Protein AF-R7VKI4-F1 (afdb_monomer_lite)

pLDDT: mean 83.38, std 10.2, range [38.78, 91.06]

Radius of gyration: 14.7 Å; chains: 1; bounding box: 49×19×41 Å

Sequence (117 aa):
ETSLAADVGREPSFAAEVGREPSFAANVGREPSFAADVGREPTFAADVGREPSIAADVGREPSFAADVGREPTFAADVGREPSFAADVGREPSFAADVGREPSFVAEVGREPVNGQK

Organism: Capitella teleta (NCBI:txid283909)

Foldseek 3Di:
DAEEEEEEEDAAEEEDEEEEEYEYEYEYEEEYEAEYEYEDEYEYEYEYAYEYEYEYEYEDEYEYEYEYEYEYEEEYEYEDEYEEEYEYEYDYHYYYHYNDDYDYYYHYHDDPPPPDD

Secondary structure (DSSP, 8-state):
--EEEEEESS--EEEEEEEE--EEEEEESS--EEEEEEEE--EEEEEESS--EEEEEESS--EEEEEEEE--EEEEEESS--EEEEEEEE--EEEEEESS--EEEEEE-PPP-----

Structure (mmCIF, N/CA/C/O backbone):
data_AF-R7VKI4-F1
#
_entry.id   AF-R7VKI4-F1
#
loop_
_atom_site.group_PDB
_atom_site.id
_atom_site.type_symbol
_atom_site.label_atom_id
_atom_site.label_alt_id
_atom_site.label_comp_id
_atom_site.label_asym_id
_atom_site.label_entity_id
_atom_site.label_seq_id
_atom_site.pdbx_PDB_ins_code
_atom_site.Cartn_x
_atom_site.Cartn_y
_atom_site.Cartn_z
_atom_site.occupancy
_atom_site.B_iso_or_equiv
_atom_site.auth_seq_id
_atom_site.auth_comp_id
_atom_site.auth_asym_id
_atom_site.auth_atom_id
_atom_site.pdbx_PDB_model_num
ATOM 1 N N . GLU A 1 1 ? 16.817 -6.698 -5.201 1.00 61.19 1 GLU A N 1
ATOM 2 C CA . GLU A 1 1 ? 15.765 -6.735 -4.175 1.00 61.19 1 GLU A CA 1
ATOM 3 C C . GLU A 1 1 ? 16.058 -5.681 -3.124 1.00 61.19 1 GLU A C 1
ATOM 5 O O . GLU A 1 1 ? 17.190 -5.599 -2.650 1.00 61.19 1 GLU A O 1
ATOM 10 N N . THR A 1 2 ? 15.067 -4.839 -2.841 1.00 79.38 2 THR A N 1
ATOM 11 C CA . THR A 1 2 ? 15.120 -3.797 -1.808 1.00 79.38 2 THR A CA 1
ATOM 12 C C . THR A 1 2 ? 14.005 -4.095 -0.819 1.00 79.38 2 THR A C 1
ATOM 14 O O . THR A 1 2 ? 12.859 -4.236 -1.234 1.00 79.38 2 THR A O 1
ATOM 17 N N . SER A 1 3 ? 14.320 -4.174 0.471 1.00 83.56 3 SER A N 1
ATOM 18 C CA . SER A 1 3 ? 13.325 -4.442 1.512 1.00 83.56 3 SER A CA 1
ATOM 19 C C . SER A 1 3 ? 13.337 -3.336 2.555 1.00 83.56 3 SER A C 1
ATOM 21 O O . SER A 1 3 ? 14.401 -2.974 3.060 1.00 83.56 3 SER A O 1
ATOM 23 N N . LEU A 1 4 ? 12.158 -2.811 2.882 1.00 83.44 4 LEU A N 1
ATOM 24 C CA . LEU A 1 4 ? 11.966 -1.784 3.899 1.00 83.44 4 LEU A CA 1
ATOM 25 C C . LEU A 1 4 ? 10.961 -2.283 4.940 1.00 83.44 4 LEU A C 1
ATOM 27 O O . LEU A 1 4 ? 9.863 -2.711 4.589 1.00 83.44 4 LEU A O 1
ATOM 31 N N . ALA A 1 5 ? 11.335 -2.200 6.214 1.00 86.81 5 ALA A N 1
ATOM 32 C CA . ALA A 1 5 ? 10.465 -2.523 7.336 1.00 86.81 5 ALA A CA 1
ATOM 33 C C . ALA A 1 5 ? 10.506 -1.393 8.367 1.00 86.81 5 ALA A C 1
ATOM 35 O O . ALA A 1 5 ? 11.592 -0.900 8.687 1.00 86.81 5 ALA A O 1
ATOM 36 N N . ALA A 1 6 ? 9.351 -0.991 8.894 1.00 83.38 6 ALA A N 1
ATOM 37 C CA . ALA A 1 6 ? 9.275 0.058 9.904 1.00 83.38 6 ALA A CA 1
ATOM 38 C C . ALA A 1 6 ? 8.182 -0.191 10.952 1.00 83.38 6 ALA A C 1
ATOM 40 O O . ALA A 1 6 ? 7.109 -0.700 10.643 1.00 83.38 6 ALA A O 1
ATOM 41 N N . ASP A 1 7 ? 8.462 0.222 12.187 1.00 90.19 7 ASP A N 1
ATOM 42 C CA . ASP A 1 7 ? 7.518 0.243 13.306 1.00 90.19 7 ASP A CA 1
ATOM 43 C C . ASP A 1 7 ? 7.595 1.628 13.955 1.00 90.19 7 ASP A C 1
ATOM 45 O O . ASP A 1 7 ? 8.656 2.032 14.441 1.00 90.19 7 ASP A O 1
ATOM 49 N N . VAL A 1 8 ? 6.521 2.417 13.849 1.00 89.38 8 VAL A N 1
ATOM 50 C CA . VAL A 1 8 ? 6.543 3.834 14.248 1.00 89.38 8 VAL A CA 1
ATOM 51 C C . VAL A 1 8 ? 5.248 4.242 14.945 1.00 89.38 8 VAL A C 1
ATOM 53 O O . VAL A 1 8 ? 4.142 3.910 14.527 1.00 89.38 8 VAL A O 1
ATOM 56 N N . GLY A 1 9 ? 5.373 5.035 16.011 1.00 80.25 9 GLY A N 1
ATOM 57 C CA . GLY A 1 9 ? 4.222 5.479 16.799 1.00 80.25 9 GLY A CA 1
ATOM 58 C C . GLY A 1 9 ? 3.322 6.519 16.116 1.00 80.25 9 GLY A C 1
ATOM 59 O O . GLY A 1 9 ? 2.103 6.459 16.290 1.00 80.25 9 GLY A O 1
ATOM 60 N N . ARG A 1 10 ? 3.885 7.483 15.371 1.00 84.81 10 ARG A N 1
ATOM 61 C CA . ARG A 1 10 ? 3.138 8.581 14.726 1.00 84.81 10 ARG A CA 1
ATOM 62 C C . ARG A 1 10 ? 3.832 9.132 13.487 1.00 84.81 10 ARG A C 1
ATOM 64 O O . ARG A 1 10 ? 5.050 9.288 13.502 1.00 84.81 10 ARG A O 1
ATOM 71 N N . GLU A 1 11 ? 3.017 9.479 12.493 1.00 88.19 11 GLU A N 1
ATOM 72 C CA . GLU A 1 11 ? 3.337 10.354 11.356 1.00 88.19 11 GLU A CA 1
ATOM 73 C C . GLU A 1 11 ? 4.625 10.001 10.575 1.00 88.19 11 GLU A C 1
ATOM 75 O O . GLU A 1 11 ? 5.357 10.904 10.159 1.00 88.19 11 GLU A O 1
ATOM 80 N N . PRO A 1 12 ? 4.977 8.717 10.354 1.00 87.88 12 PRO A N 1
ATOM 81 C CA . PRO A 1 12 ? 6.094 8.407 9.480 1.00 87.88 12 PRO A CA 1
ATOM 82 C C . PRO A 1 12 ? 5.732 8.678 8.017 1.00 87.88 12 PRO A C 1
ATOM 84 O O . PRO A 1 12 ? 4.584 8.558 7.589 1.00 87.88 12 PRO A O 1
ATOM 87 N N . SER A 1 13 ? 6.752 8.991 7.227 1.00 88.38 13 SER A N 1
ATOM 88 C CA . SER A 1 13 ? 6.640 9.109 5.776 1.00 88.38 13 SER A CA 1
ATOM 89 C C . SER A 1 13 ? 7.644 8.176 5.116 1.00 88.38 13 SER A C 1
ATOM 91 O O . SER A 1 13 ? 8.832 8.211 5.444 1.00 88.38 13 SER A O 1
ATOM 93 N N . PHE A 1 14 ? 7.170 7.358 4.183 1.00 85.25 14 PHE A N 1
ATOM 94 C CA . PHE A 1 14 ? 7.982 6.409 3.432 1.00 85.25 14 PHE A CA 1
ATOM 95 C C . PHE A 1 14 ? 7.835 6.676 1.939 1.00 85.25 14 PHE A C 1
ATOM 97 O O . PHE A 1 14 ? 6.721 6.767 1.426 1.00 85.25 14 PHE A O 1
ATOM 104 N N . ALA A 1 15 ? 8.969 6.783 1.251 1.00 87.50 15 ALA A N 1
ATOM 105 C CA . ALA A 1 15 ? 9.034 6.962 -0.191 1.00 87.50 15 ALA A CA 1
ATOM 106 C C . ALA A 1 15 ? 10.083 6.018 -0.777 1.00 87.50 15 ALA A C 1
ATOM 108 O O . ALA A 1 15 ? 11.182 5.902 -0.224 1.00 87.50 15 ALA A O 1
ATOM 109 N N . ALA A 1 16 ? 9.758 5.356 -1.885 1.00 82.56 16 ALA A N 1
ATOM 110 C CA . ALA A 1 16 ? 10.691 4.472 -2.567 1.00 82.56 16 ALA A CA 1
ATOM 111 C C . ALA A 1 16 ? 10.497 4.461 -4.086 1.00 82.56 16 ALA A C 1
ATOM 113 O O . ALA A 1 16 ? 9.375 4.489 -4.579 1.00 82.56 16 ALA A O 1
ATOM 114 N N . GLU A 1 17 ? 11.611 4.354 -4.807 1.00 88.00 17 GLU A N 1
ATOM 115 C CA . GLU A 1 17 ? 11.659 4.141 -6.255 1.00 88.00 17 GLU A CA 1
ATOM 116 C C . GLU A 1 17 ? 12.529 2.907 -6.505 1.00 88.00 17 GLU A C 1
ATOM 118 O O . GLU A 1 17 ? 13.709 2.886 -6.129 1.00 88.00 17 GLU A O 1
ATOM 123 N N . VAL A 1 18 ? 11.951 1.832 -7.049 1.00 85.88 18 VAL A N 1
ATOM 124 C CA . VAL A 1 18 ? 12.665 0.552 -7.185 1.00 85.88 18 VAL A CA 1
ATOM 125 C C . VAL A 1 18 ? 12.367 -0.139 -8.512 1.00 85.88 18 VAL A C 1
ATOM 127 O O . VAL A 1 18 ? 11.243 -0.184 -8.995 1.00 85.88 18 VAL A O 1
ATOM 130 N N . GLY A 1 19 ? 13.395 -0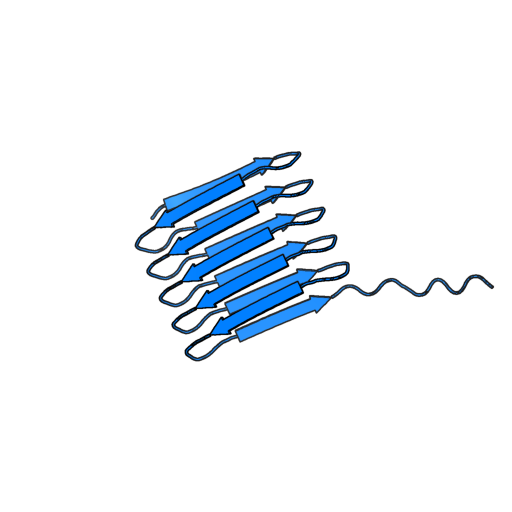.752 -9.103 1.00 82.69 19 GLY A N 1
ATOM 131 C CA . GLY A 1 19 ? 13.265 -1.432 -10.392 1.00 82.69 19 GLY A CA 1
ATOM 132 C C . GLY A 1 19 ? 12.491 -2.756 -10.347 1.00 82.69 19 GLY A C 1
ATOM 133 O O . GLY A 1 19 ? 11.577 -2.952 -11.148 1.00 82.69 19 GLY A O 1
ATOM 134 N N . ARG A 1 20 ? 12.880 -3.697 -9.475 1.00 85.62 20 ARG A N 1
ATOM 135 C CA . ARG A 1 20 ? 12.289 -5.048 -9.421 1.00 85.62 20 ARG A CA 1
ATOM 136 C C . ARG A 1 20 ? 12.184 -5.588 -8.005 1.00 85.62 20 ARG A C 1
ATOM 138 O O . ARG A 1 20 ? 13.133 -5.432 -7.231 1.00 85.62 20 ARG A O 1
ATOM 145 N N . GLU A 1 21 ? 11.060 -6.248 -7.749 1.00 87.94 21 GLU A N 1
ATOM 146 C CA . GLU A 1 21 ? 10.804 -7.101 -6.586 1.00 87.94 21 GLU A CA 1
ATOM 147 C C . GLU A 1 21 ? 11.142 -6.429 -5.239 1.00 87.94 21 GLU A C 1
ATOM 149 O O . GLU A 1 21 ? 11.888 -6.992 -4.433 1.00 87.94 21 GLU A O 1
ATOM 154 N N . PRO A 1 22 ? 10.699 -5.184 -4.965 1.00 88.06 22 PRO A N 1
ATOM 155 C CA . PRO A 1 22 ? 10.821 -4.644 -3.624 1.00 88.06 22 PRO A CA 1
ATOM 156 C C . PRO A 1 22 ? 9.746 -5.200 -2.687 1.00 88.06 22 PRO A C 1
ATOM 158 O O . PRO A 1 22 ? 8.629 -5.518 -3.103 1.00 88.06 22 PRO A O 1
ATOM 161 N N . SER A 1 23 ? 10.059 -5.219 -1.394 1.00 88.88 23 SER A N 1
ATOM 162 C CA . SER A 1 23 ? 9.080 -5.489 -0.343 1.00 88.88 23 SER A CA 1
ATOM 163 C C . SER A 1 23 ? 9.044 -4.367 0.690 1.00 88.88 23 SER A C 1
ATOM 165 O O . SER A 1 23 ? 10.075 -3.917 1.192 1.00 88.88 23 SER A O 1
ATOM 167 N N . PHE A 1 24 ? 7.837 -3.913 1.013 1.00 86.88 24 PHE A N 1
ATOM 168 C CA . PHE A 1 24 ? 7.588 -2.866 1.996 1.00 86.88 24 PHE A CA 1
ATOM 169 C C . PHE A 1 24 ? 6.629 -3.386 3.060 1.00 86.88 24 PHE A C 1
ATOM 171 O O . PHE A 1 24 ? 5.542 -3.857 2.733 1.00 86.88 24 PHE A O 1
ATOM 178 N N . ALA A 1 25 ? 7.031 -3.287 4.325 1.00 89.38 25 ALA A N 1
ATOM 179 C CA . ALA A 1 25 ? 6.213 -3.653 5.473 1.00 89.38 25 ALA A CA 1
ATOM 180 C C . ALA A 1 25 ? 6.224 -2.532 6.518 1.00 89.38 25 ALA A C 1
ATOM 182 O O . ALA A 1 25 ? 7.292 -2.037 6.885 1.00 89.38 25 ALA A O 1
ATOM 183 N N . ALA A 1 26 ? 5.064 -2.142 7.038 1.00 86.44 26 ALA A N 1
ATOM 184 C CA . ALA A 1 26 ? 5.015 -1.150 8.105 1.00 86.44 26 ALA A CA 1
ATOM 185 C C . ALA A 1 26 ? 3.878 -1.378 9.098 1.00 86.44 26 ALA A C 1
ATOM 187 O O . ALA A 1 26 ? 2.759 -1.681 8.701 1.00 86.44 26 ALA A O 1
ATOM 188 N N . ASN A 1 27 ? 4.175 -1.152 10.378 1.00 91.06 27 ASN A N 1
ATOM 189 C CA . ASN A 1 27 ? 3.184 -1.057 11.447 1.00 91.06 27 ASN A CA 1
ATOM 190 C C . ASN A 1 27 ? 3.213 0.365 12.010 1.00 91.06 27 ASN A C 1
ATOM 192 O O . ASN A 1 27 ? 4.262 0.837 12.466 1.00 91.06 27 ASN A O 1
ATOM 196 N N . VAL A 1 28 ? 2.090 1.081 11.940 1.00 88.50 28 VAL A N 1
ATOM 197 C CA . VAL A 1 28 ? 2.045 2.491 12.339 1.00 88.50 28 VAL A CA 1
ATOM 198 C C . VAL A 1 28 ? 0.817 2.819 13.172 1.00 88.50 28 VAL A C 1
ATOM 200 O O . VAL A 1 28 ? -0.321 2.548 12.803 1.00 88.50 28 VAL A O 1
ATOM 203 N N . GLY A 1 29 ? 1.040 3.508 14.292 1.00 85.69 29 GLY A N 1
ATOM 204 C CA . GLY A 1 29 ? -0.049 3.926 15.169 1.00 85.69 29 GLY A CA 1
ATOM 205 C C . GLY A 1 29 ? -1.017 4.924 14.521 1.00 85.69 29 GLY A C 1
ATOM 206 O O . GLY A 1 29 ? -2.234 4.759 14.648 1.00 85.69 29 GLY A O 1
ATOM 207 N N . ARG A 1 30 ? -0.503 5.985 13.880 1.00 87.88 30 ARG A N 1
ATOM 208 C CA . ARG A 1 30 ? -1.315 7.070 13.295 1.00 87.88 30 ARG A CA 1
ATOM 209 C C . ARG A 1 30 ? -0.648 7.762 12.115 1.00 87.88 30 ARG A C 1
ATOM 211 O O . ARG A 1 30 ? 0.561 7.990 12.158 1.00 87.88 30 ARG A O 1
ATOM 218 N N . GLU A 1 31 ? -1.480 8.161 11.159 1.00 89.19 31 GLU A N 1
ATOM 219 C CA . GLU A 1 31 ? -1.197 9.134 10.097 1.00 89.19 31 GLU A CA 1
ATOM 220 C C . GLU A 1 31 ? 0.069 8.839 9.262 1.00 89.19 31 GLU A C 1
ATOM 222 O O . GLU A 1 31 ? 0.833 9.761 8.967 1.00 89.19 31 GLU A O 1
ATOM 227 N N . PRO A 1 32 ? 0.373 7.580 8.879 1.00 88.94 32 PRO A N 1
ATOM 228 C CA . PRO A 1 32 ? 1.475 7.341 7.964 1.00 88.94 32 PRO A CA 1
ATOM 229 C C . PRO A 1 32 ? 1.149 7.792 6.543 1.00 88.94 32 PRO A C 1
ATOM 231 O O . PRO A 1 32 ? 0.011 7.708 6.079 1.00 88.94 32 PRO A O 1
ATOM 234 N N . SER A 1 33 ? 2.202 8.152 5.818 1.00 89.19 33 SER A N 1
ATOM 235 C CA . SER A 1 33 ? 2.159 8.335 4.370 1.00 89.19 33 SER A CA 1
ATOM 236 C C . SER A 1 33 ? 3.125 7.372 3.684 1.00 89.19 33 SER A C 1
ATOM 238 O O . SER A 1 33 ? 4.311 7.341 4.015 1.00 89.19 33 SER A O 1
ATOM 240 N N . PHE A 1 34 ? 2.627 6.604 2.716 1.00 87.06 34 PHE A N 1
ATOM 241 C CA . PHE A 1 34 ? 3.417 5.699 1.884 1.00 87.06 34 PHE A CA 1
ATOM 242 C C . PHE A 1 34 ? 3.278 6.091 0.416 1.00 87.06 34 PHE A C 1
ATOM 244 O O . PHE A 1 34 ? 2.163 6.196 -0.091 1.00 87.06 34 PHE A O 1
ATOM 251 N N . ALA A 1 35 ? 4.408 6.274 -0.261 1.00 88.94 35 ALA A N 1
ATOM 252 C CA . ALA A 1 35 ? 4.476 6.520 -1.695 1.00 88.94 35 ALA A CA 1
ATOM 253 C C . ALA A 1 35 ? 5.502 5.586 -2.343 1.00 88.94 35 ALA A C 1
ATOM 255 O O . ALA A 1 35 ? 6.625 5.459 -1.846 1.00 88.94 35 ALA A O 1
ATOM 256 N N . ALA A 1 36 ? 5.147 4.949 -3.455 1.00 85.81 36 ALA A N 1
ATOM 257 C CA . ALA A 1 36 ? 6.088 4.104 -4.177 1.00 85.81 36 ALA A CA 1
ATOM 258 C C . ALA A 1 36 ? 5.899 4.134 -5.694 1.00 85.81 36 ALA A C 1
ATOM 260 O O . ALA A 1 36 ? 4.773 4.126 -6.180 1.00 85.81 36 ALA A O 1
ATOM 261 N N . ASP A 1 37 ? 7.018 4.105 -6.414 1.00 89.88 37 ASP A N 1
ATOM 262 C CA . ASP A 1 37 ? 7.088 3.873 -7.860 1.00 89.88 37 ASP A CA 1
ATOM 263 C C . ASP A 1 37 ? 7.909 2.601 -8.100 1.00 89.88 37 ASP A C 1
ATOM 265 O O . ASP A 1 37 ? 9.064 2.493 -7.654 1.00 89.88 37 ASP A O 1
ATOM 269 N N . VAL A 1 38 ? 7.291 1.588 -8.716 1.00 86.88 38 VAL A N 1
ATOM 270 C CA . VAL A 1 38 ? 7.934 0.288 -8.912 1.00 86.88 38 VAL A CA 1
ATOM 271 C C . VAL A 1 38 ? 7.736 -0.269 -10.315 1.00 86.88 38 VAL A C 1
ATOM 273 O O . VAL A 1 38 ? 6.627 -0.443 -10.816 1.00 86.88 38 VAL A O 1
ATOM 276 N N . GLY A 1 39 ? 8.839 -0.707 -10.923 1.00 86.38 39 GLY A N 1
ATOM 277 C CA . GLY A 1 39 ? 8.805 -1.324 -12.246 1.00 86.38 39 GLY A CA 1
ATOM 278 C C . GLY A 1 39 ? 8.048 -2.658 -12.297 1.00 86.38 39 GLY A C 1
ATOM 279 O O . GLY A 1 39 ? 7.220 -2.856 -13.192 1.00 86.38 39 GLY A O 1
ATOM 280 N N . ARG A 1 40 ? 8.365 -3.606 -11.401 1.00 87.38 40 ARG A N 1
ATOM 281 C CA . ARG A 1 40 ? 7.790 -4.968 -11.398 1.00 87.38 40 ARG A CA 1
ATOM 282 C C . ARG A 1 40 ? 7.713 -5.603 -10.016 1.00 87.38 40 ARG A C 1
ATOM 284 O O . ARG A 1 40 ? 8.662 -5.478 -9.241 1.00 87.38 40 ARG A O 1
ATOM 291 N N . GLU A 1 41 ? 6.632 -6.349 -9.804 1.00 89.38 41 GLU A N 1
ATOM 292 C CA . GLU A 1 41 ? 6.439 -7.328 -8.727 1.00 89.38 41 GLU A CA 1
ATOM 293 C C . GLU A 1 41 ? 6.678 -6.787 -7.300 1.00 89.38 41 GLU A C 1
ATOM 295 O O . GLU A 1 41 ? 7.310 -7.464 -6.488 1.00 89.38 41 GLU A O 1
ATOM 300 N N . PRO A 1 42 ? 6.229 -5.566 -6.938 1.00 89.00 42 PRO A N 1
ATOM 301 C CA . PRO A 1 42 ? 6.319 -5.137 -5.553 1.00 89.00 42 PRO A CA 1
ATOM 302 C C . PRO A 1 42 ? 5.331 -5.871 -4.655 1.00 89.00 42 PRO A C 1
ATOM 304 O O . PRO A 1 42 ? 4.204 -6.182 -5.046 1.00 89.00 42 PRO A O 1
ATOM 307 N N . THR A 1 43 ? 5.726 -6.018 -3.396 1.00 89.56 43 THR A N 1
ATOM 308 C CA . THR A 1 43 ? 4.813 -6.382 -2.312 1.00 89.56 43 THR A CA 1
ATOM 309 C C . THR A 1 43 ? 4.747 -5.261 -1.281 1.00 89.56 43 THR A C 1
ATOM 311 O O . THR A 1 43 ? 5.775 -4.847 -0.745 1.00 89.56 43 THR A O 1
ATOM 314 N N . PHE A 1 44 ? 3.538 -4.798 -0.973 1.00 87.88 44 PHE A N 1
ATOM 315 C CA . PHE A 1 44 ? 3.266 -3.809 0.068 1.00 87.88 44 PHE A CA 1
ATOM 316 C C . PHE A 1 44 ? 2.358 -4.408 1.137 1.00 87.88 44 PHE A C 1
ATOM 318 O O . PHE A 1 44 ? 1.293 -4.934 0.819 1.00 87.88 44 PHE A O 1
ATOM 325 N N . ALA A 1 45 ? 2.770 -4.295 2.397 1.00 89.50 45 ALA A N 1
ATOM 326 C CA . ALA A 1 45 ? 2.002 -4.693 3.567 1.00 89.50 45 ALA A CA 1
ATOM 327 C C . ALA A 1 45 ? 1.987 -3.558 4.601 1.00 89.50 45 ALA A C 1
ATOM 329 O O . ALA A 1 45 ? 3.045 -3.051 4.981 1.00 89.50 45 ALA A O 1
ATOM 330 N N . ALA A 1 46 ? 0.808 -3.166 5.075 1.00 87.06 46 ALA A N 1
ATOM 331 C CA . ALA A 1 46 ? 0.679 -2.144 6.110 1.00 87.06 46 ALA A CA 1
ATOM 332 C C . ALA A 1 46 ? -0.380 -2.514 7.157 1.00 87.06 46 ALA A C 1
ATOM 334 O O . ALA A 1 46 ? -1.481 -2.918 6.797 1.00 87.06 46 ALA A O 1
ATOM 335 N N . ASP A 1 47 ? -0.056 -2.316 8.433 1.00 90.38 47 ASP A N 1
ATOM 336 C CA . ASP A 1 47 ? -1.007 -2.318 9.551 1.00 90.38 47 ASP A CA 1
ATOM 337 C C . ASP A 1 47 ? -1.029 -0.912 10.154 1.00 90.38 47 ASP A C 1
ATOM 339 O O . ASP A 1 47 ? 0.009 -0.381 10.578 1.00 90.38 47 ASP A O 1
ATOM 343 N N . VAL A 1 48 ? -2.189 -0.255 10.110 1.00 87.19 48 VAL A N 1
ATOM 344 C CA . VAL A 1 48 ? -2.300 1.144 10.521 1.00 87.19 48 VAL A CA 1
ATOM 345 C C . VAL A 1 48 ? -3.511 1.387 11.403 1.00 87.19 48 VAL A C 1
ATOM 347 O O . VAL A 1 48 ? -4.660 1.170 11.027 1.00 87.19 48 VAL A O 1
ATOM 350 N N . GLY A 1 49 ? -3.270 1.984 12.570 1.00 86.00 49 GLY A N 1
ATOM 351 C CA . GLY A 1 49 ? -4.345 2.310 13.501 1.00 86.00 49 GLY A CA 1
ATOM 352 C C . GLY A 1 49 ? -5.336 3.347 12.958 1.00 86.00 49 GLY A C 1
ATOM 353 O O . GLY A 1 49 ? -6.549 3.181 13.127 1.00 86.00 49 GLY A O 1
ATOM 354 N N . ARG A 1 50 ? -4.844 4.445 12.362 1.00 86.81 50 ARG A N 1
ATOM 355 C CA . ARG A 1 50 ? -5.671 5.566 11.871 1.00 86.81 50 ARG A CA 1
ATOM 356 C C . ARG A 1 50 ? -5.043 6.328 10.712 1.00 86.81 50 ARG A C 1
ATOM 358 O O . ARG A 1 50 ? -3.842 6.591 10.747 1.00 86.81 50 ARG A O 1
ATOM 365 N N . GLU A 1 51 ? -5.901 6.754 9.790 1.00 88.56 51 GLU A N 1
ATOM 366 C CA . GLU A 1 51 ? -5.662 7.784 8.773 1.00 88.56 51 GLU A CA 1
ATOM 367 C C . GLU A 1 51 ? -4.410 7.557 7.897 1.00 88.56 51 GLU A C 1
ATOM 369 O O . GLU A 1 51 ? -3.645 8.495 7.670 1.00 88.56 51 GLU A O 1
ATOM 374 N N . PRO A 1 52 ? -4.131 6.332 7.397 1.00 88.56 52 PRO A N 1
ATOM 375 C CA . PRO A 1 52 ? -3.065 6.156 6.422 1.00 88.56 52 PRO A CA 1
ATOM 376 C C . PRO A 1 52 ? -3.414 6.791 5.080 1.00 88.56 52 PRO A C 1
ATOM 378 O O . PRO A 1 52 ? -4.549 6.715 4.606 1.00 88.56 52 PRO A O 1
ATOM 381 N N . SER A 1 53 ? -2.380 7.303 4.422 1.00 89.50 53 SER A N 1
ATOM 382 C CA . SER A 1 53 ? -2.400 7.623 2.997 1.00 89.50 53 SER A CA 1
ATOM 383 C C . SER A 1 53 ? -1.408 6.727 2.263 1.00 89.50 53 SER A C 1
ATOM 385 O O . SER A 1 53 ? -0.214 6.747 2.561 1.00 89.50 53 SER A O 1
ATOM 387 N N . ILE A 1 54 ? -1.896 5.921 1.322 1.00 87.00 54 ILE A N 1
ATOM 388 C CA . ILE A 1 54 ? -1.082 4.988 0.537 1.00 87.00 54 ILE A CA 1
ATOM 389 C C . ILE A 1 54 ? -1.269 5.303 -0.947 1.00 87.00 54 ILE A C 1
ATOM 391 O O . ILE A 1 54 ? -2.390 5.278 -1.450 1.00 87.00 54 ILE A O 1
ATOM 395 N N . ALA A 1 55 ? -0.163 5.598 -1.630 1.00 89.00 55 ALA A N 1
ATOM 396 C CA . ALA A 1 55 ? -0.102 5.880 -3.058 1.00 89.00 55 ALA A CA 1
ATOM 397 C C . ALA A 1 55 ? 0.949 4.992 -3.736 1.00 89.00 55 ALA A C 1
ATOM 399 O O . ALA A 1 55 ? 2.081 4.896 -3.254 1.00 89.00 55 ALA A O 1
ATOM 400 N N . ALA A 1 56 ? 0.604 4.364 -4.858 1.00 86.12 56 ALA A N 1
ATOM 401 C CA . ALA A 1 56 ? 1.560 3.553 -5.604 1.00 86.12 56 ALA A CA 1
ATOM 402 C C . ALA A 1 56 ? 1.346 3.595 -7.122 1.00 86.12 56 ALA A C 1
ATOM 404 O O . ALA A 1 56 ? 0.220 3.447 -7.587 1.00 86.12 56 ALA A O 1
ATOM 405 N N . ASP A 1 57 ? 2.440 3.719 -7.874 1.00 90.00 57 ASP A N 1
ATOM 406 C CA . ASP A 1 57 ? 2.492 3.501 -9.324 1.00 90.00 57 ASP A CA 1
ATOM 407 C C . ASP A 1 57 ? 3.303 2.230 -9.598 1.00 90.00 57 ASP A C 1
ATOM 409 O O . ASP A 1 57 ? 4.440 2.090 -9.129 1.00 90.00 57 ASP A O 1
ATOM 413 N N . VAL A 1 58 ? 2.696 1.257 -10.285 1.00 86.88 58 VAL A N 1
ATOM 414 C CA . VAL A 1 58 ? 3.346 -0.025 -10.556 1.00 86.88 58 VAL A CA 1
ATOM 415 C C . VAL A 1 58 ? 3.154 -0.494 -11.990 1.00 86.88 58 VAL A C 1
ATOM 417 O O . VAL A 1 58 ? 2.044 -0.705 -12.481 1.00 86.88 58 VAL A O 1
ATOM 420 N N . GLY A 1 59 ? 4.268 -0.823 -12.644 1.00 86.75 59 GLY A N 1
ATOM 421 C CA . GLY A 1 59 ? 4.252 -1.341 -14.008 1.00 86.75 59 GLY A CA 1
ATOM 422 C C . GLY A 1 59 ? 3.550 -2.698 -14.153 1.00 86.75 59 GLY A C 1
ATOM 423 O O . GLY A 1 59 ? 2.748 -2.877 -15.077 1.00 86.75 59 GLY A O 1
ATOM 424 N N . ARG A 1 60 ? 3.874 -3.683 -13.298 1.00 87.88 60 ARG A N 1
ATOM 425 C CA . ARG A 1 60 ? 3.341 -5.060 -13.377 1.00 87.88 60 ARG A CA 1
ATOM 426 C C . ARG A 1 60 ? 3.288 -5.782 -12.036 1.00 87.88 60 ARG A C 1
ATOM 428 O O . ARG A 1 60 ? 4.228 -5.669 -11.252 1.00 87.88 60 ARG A O 1
ATOM 435 N N . GLU A 1 61 ? 2.243 -6.589 -11.881 1.00 88.88 61 GLU A N 1
ATOM 436 C CA . GLU A 1 61 ? 2.080 -7.640 -10.869 1.00 88.88 61 GLU A CA 1
ATOM 437 C C . GLU A 1 61 ? 2.300 -7.178 -9.415 1.00 88.88 61 GLU A C 1
ATOM 439 O O . GLU A 1 61 ? 2.977 -7.868 -8.652 1.00 88.88 61 GLU A O 1
ATOM 444 N N . PRO A 1 62 ? 1.779 -6.013 -8.980 1.00 88.25 62 PRO A N 1
ATOM 445 C CA . PRO A 1 62 ? 1.863 -5.664 -7.574 1.00 88.25 62 PRO A CA 1
ATOM 446 C C . PRO A 1 62 ? 0.946 -6.522 -6.711 1.00 88.25 62 PRO A C 1
ATOM 448 O O . PRO A 1 62 ? -0.166 -6.883 -7.103 1.00 88.25 62 PRO A O 1
ATOM 451 N N . SER A 1 63 ? 1.380 -6.720 -5.472 1.00 89.75 63 SER A N 1
ATOM 452 C CA . SER A 1 63 ? 0.539 -7.204 -4.384 1.00 89.75 63 SER A CA 1
ATOM 453 C C . SER A 1 63 ? 0.467 -6.162 -3.272 1.00 89.75 63 SER A C 1
ATOM 455 O O . SER A 1 63 ? 1.490 -5.781 -2.704 1.00 89.75 63 SER A O 1
ATOM 457 N N . PHE A 1 64 ? -0.744 -5.722 -2.946 1.00 87.12 64 PHE A N 1
ATOM 458 C CA . PHE A 1 64 ? -1.019 -4.799 -1.850 1.00 87.12 64 PHE A CA 1
ATOM 459 C C . PHE A 1 64 ? -1.907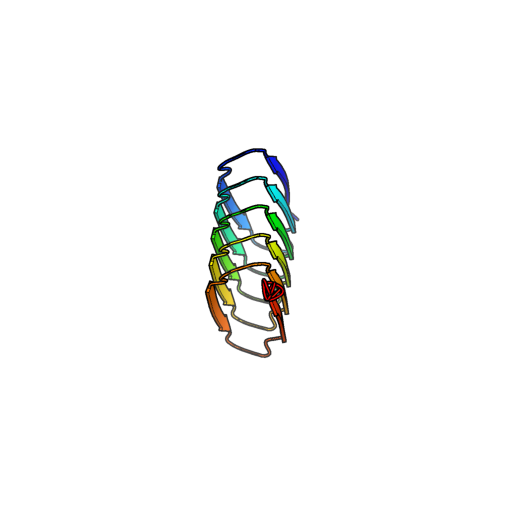 -5.474 -0.810 1.00 87.12 64 PHE A C 1
ATOM 461 O O . PHE A 1 64 ? -2.979 -5.981 -1.141 1.00 87.12 64 PHE A O 1
ATOM 468 N N . ALA A 1 65 ? -1.467 -5.441 0.443 1.00 89.38 65 ALA A N 1
ATOM 469 C CA . ALA A 1 65 ? -2.216 -5.890 1.604 1.00 89.38 65 ALA A CA 1
ATOM 470 C C . ALA A 1 65 ? -2.236 -4.782 2.662 1.00 89.38 65 ALA A C 1
ATOM 472 O O . ALA A 1 65 ? -1.185 -4.242 3.014 1.00 89.38 65 ALA A O 1
ATOM 473 N N . ALA A 1 66 ? -3.410 -4.444 3.185 1.00 86.06 66 ALA A N 1
ATOM 474 C CA . ALA A 1 66 ? -3.509 -3.477 4.269 1.00 86.06 66 ALA A CA 1
ATOM 475 C C . ALA A 1 66 ? -4.595 -3.837 5.287 1.00 86.06 66 ALA A C 1
ATOM 477 O O . ALA A 1 66 ? -5.688 -4.241 4.900 1.00 86.06 66 ALA A O 1
ATOM 478 N N . ASP A 1 67 ? -4.291 -3.636 6.566 1.00 89.62 67 ASP A N 1
ATOM 479 C CA . ASP A 1 67 ? -5.253 -3.629 7.670 1.00 89.62 67 ASP A CA 1
ATOM 480 C C . ASP A 1 67 ? -5.282 -2.217 8.262 1.00 89.62 67 ASP A C 1
ATOM 482 O O . ASP A 1 67 ? -4.243 -1.669 8.652 1.00 89.62 67 ASP A O 1
ATOM 486 N N . VAL A 1 68 ? -6.452 -1.576 8.243 1.00 86.12 68 VAL A N 1
ATOM 487 C CA . VAL A 1 68 ? -6.591 -0.195 8.702 1.00 86.12 68 VAL A CA 1
ATOM 488 C C . VAL A 1 68 ? -7.785 -0.015 9.619 1.00 86.12 68 VAL A C 1
ATOM 490 O O . VAL A 1 68 ? -8.940 -0.154 9.224 1.00 86.12 68 VAL A O 1
ATOM 493 N N . GLY A 1 69 ? -7.528 0.480 10.828 1.00 84.06 69 GLY A N 1
ATOM 494 C CA . GLY A 1 69 ? -8.586 0.736 11.800 1.00 84.06 69 GLY A CA 1
ATOM 495 C C . GLY A 1 69 ? -9.596 1.804 11.357 1.00 84.06 69 GLY A C 1
ATOM 496 O O . GLY A 1 69 ? -10.805 1.623 11.541 1.00 84.06 69 GLY A O 1
ATOM 497 N N . ARG A 1 70 ? -9.138 2.951 10.831 1.00 85.50 70 ARG A N 1
ATOM 498 C CA . ARG A 1 70 ? -10.007 4.092 10.468 1.00 85.50 70 ARG A CA 1
ATOM 499 C C . ARG A 1 70 ? -9.452 4.951 9.339 1.00 85.50 70 ARG A C 1
ATOM 501 O O . ARG A 1 70 ? -8.258 5.232 9.327 1.00 85.50 70 ARG A O 1
ATOM 508 N N . GLU A 1 71 ? -10.364 5.418 8.494 1.00 86.81 71 GLU A N 1
ATOM 509 C CA . GLU A 1 71 ? -10.211 6.492 7.506 1.00 86.81 71 GLU A CA 1
ATOM 510 C C . GLU A 1 71 ? -8.990 6.347 6.580 1.00 86.81 71 GLU A C 1
ATOM 512 O O . GLU A 1 71 ? -8.234 7.303 6.405 1.00 86.81 71 GLU A O 1
ATOM 517 N N . PRO A 1 72 ? -8.737 5.167 5.978 1.00 86.00 72 PRO A N 1
ATOM 518 C CA . PRO A 1 72 ? -7.677 5.067 4.994 1.00 86.00 72 PRO A CA 1
ATOM 519 C C . PRO A 1 72 ? -8.014 5.791 3.697 1.00 86.00 72 PRO A C 1
ATOM 521 O O . PRO A 1 72 ? -9.145 5.741 3.206 1.00 86.00 72 PRO A O 1
ATOM 524 N N . THR A 1 73 ? -6.968 6.322 3.073 1.00 88.75 73 THR A N 1
ATOM 525 C CA . THR A 1 73 ? -6.972 6.702 1.664 1.00 88.75 73 THR A CA 1
ATOM 526 C C . THR A 1 73 ? -5.968 5.851 0.898 1.00 88.75 73 THR A C 1
ATOM 528 O O . THR A 1 73 ? -4.774 5.868 1.194 1.00 88.75 73 THR A O 1
ATOM 531 N N . PHE A 1 74 ? -6.454 5.134 -0.111 1.00 84.56 74 PHE A N 1
ATOM 532 C CA . PHE A 1 74 ? -5.639 4.331 -1.015 1.00 84.56 74 PHE A CA 1
ATOM 533 C C . PHE A 1 74 ? -5.797 4.817 -2.453 1.00 84.56 74 PHE A C 1
ATOM 535 O O . PHE A 1 74 ? -6.919 4.931 -2.951 1.00 84.56 74 PHE A O 1
ATOM 542 N N . ALA A 1 75 ? -4.671 5.052 -3.118 1.00 87.69 75 ALA A N 1
ATOM 543 C CA . ALA A 1 75 ? -4.580 5.376 -4.533 1.00 87.69 75 ALA A CA 1
ATOM 544 C C . ALA A 1 75 ? -3.555 4.456 -5.208 1.00 87.69 75 ALA A C 1
ATOM 546 O O . ALA A 1 75 ? -2.429 4.330 -4.727 1.00 87.69 75 ALA A O 1
ATOM 547 N N . ALA A 1 76 ? -3.925 3.817 -6.315 1.00 84.25 76 ALA A N 1
ATOM 548 C CA . ALA A 1 76 ? -2.990 2.994 -7.071 1.00 84.25 76 ALA A CA 1
ATOM 549 C C . ALA A 1 76 ? -3.197 3.103 -8.585 1.00 84.25 76 ALA A C 1
ATOM 551 O O . ALA A 1 76 ? -4.321 2.969 -9.063 1.00 84.25 76 ALA A O 1
ATOM 552 N N . ASP A 1 77 ? -2.104 3.264 -9.323 1.00 88.75 77 ASP A N 1
ATOM 553 C CA . ASP A 1 77 ? -2.054 3.168 -10.781 1.00 88.75 77 ASP A CA 1
ATOM 554 C C . ASP A 1 77 ? -1.250 1.915 -11.149 1.00 88.75 77 ASP A C 1
ATOM 556 O O . ASP A 1 77 ? -0.076 1.786 -10.796 1.00 88.75 77 ASP A O 1
ATOM 560 N N . VAL A 1 78 ? -1.884 0.940 -11.812 1.00 86.25 78 VAL A N 1
ATOM 561 C CA . VAL A 1 78 ? -1.245 -0.347 -12.120 1.00 86.25 78 VAL A CA 1
ATOM 562 C C . VAL A 1 78 ? -1.407 -0.751 -13.577 1.00 86.25 78 VAL A C 1
ATOM 564 O O . VAL A 1 78 ? -2.510 -0.946 -14.088 1.00 86.25 78 VAL A O 1
ATOM 567 N N . GLY A 1 79 ? -0.282 -1.022 -14.238 1.00 85.00 79 GLY A N 1
ATOM 568 C CA . GLY A 1 79 ? -0.276 -1.453 -15.633 1.00 85.00 79 GLY A CA 1
ATOM 569 C C . GLY A 1 79 ? -0.929 -2.822 -15.867 1.00 85.00 79 GLY A C 1
ATOM 570 O O . GLY A 1 79 ? -1.734 -2.968 -16.794 1.00 85.00 79 GLY A O 1
ATOM 571 N N . ARG A 1 80 ? -0.571 -3.850 -15.080 1.00 87.44 80 ARG A N 1
ATOM 572 C CA . ARG A 1 80 ? -1.063 -5.234 -15.255 1.00 87.44 80 ARG A CA 1
ATOM 573 C C . ARG A 1 80 ? -1.115 -6.041 -13.964 1.00 87.44 80 ARG A C 1
ATOM 575 O O . ARG A 1 80 ? -0.196 -5.944 -13.159 1.00 87.44 80 ARG A O 1
ATOM 582 N N . GLU A 1 81 ? -2.134 -6.891 -13.875 1.00 87.44 81 GLU A N 1
ATOM 583 C CA . GLU A 1 81 ? -2.284 -8.008 -12.934 1.00 87.44 81 GLU A CA 1
ATOM 584 C C . GLU A 1 81 ? -2.083 -7.634 -11.454 1.00 87.44 81 GLU A C 1
ATOM 586 O O . GLU A 1 81 ? -1.341 -8.316 -10.749 1.00 87.44 81 GLU A O 1
ATOM 591 N N . PRO A 1 82 ? -2.702 -6.551 -10.940 1.00 86.25 82 PRO A N 1
ATOM 592 C CA . PRO A 1 82 ? -2.631 -6.280 -9.516 1.00 86.25 82 PRO A CA 1
ATOM 593 C C . PRO A 1 82 ? -3.457 -7.260 -8.691 1.00 86.25 82 PRO A C 1
ATOM 595 O O . PRO A 1 82 ? -4.573 -7.637 -9.064 1.00 86.25 82 PRO A O 1
ATOM 598 N N . SER A 1 83 ? -2.955 -7.522 -7.489 1.00 88.44 83 SER A N 1
ATOM 599 C CA . SER A 1 83 ? -3.720 -8.075 -6.381 1.00 88.44 83 SER A CA 1
ATOM 600 C C . SER A 1 83 ? -3.818 -7.049 -5.255 1.00 88.44 83 SER A C 1
ATOM 602 O O . SER A 1 83 ? -2.803 -6.586 -4.733 1.00 88.44 83 SER A O 1
ATOM 604 N N . PHE A 1 84 ? -5.042 -6.700 -4.873 1.00 84.56 84 PHE A N 1
ATOM 605 C CA . PHE A 1 84 ? -5.329 -5.809 -3.753 1.00 84.56 84 PHE A CA 1
ATOM 606 C C . PHE A 1 84 ? -6.191 -6.529 -2.717 1.00 84.56 84 PHE A C 1
ATOM 608 O O . PHE A 1 84 ? -7.257 -7.055 -3.047 1.00 84.56 84 PHE A O 1
ATOM 615 N N . ALA A 1 85 ? -5.744 -6.501 -1.465 1.00 87.88 85 ALA A N 1
ATOM 616 C CA . ALA A 1 85 ? -6.478 -6.962 -0.298 1.00 87.88 85 ALA A CA 1
ATOM 617 C C . ALA A 1 85 ? -6.468 -5.868 0.778 1.00 87.88 85 ALA A C 1
ATOM 619 O O . ALA A 1 85 ? -5.403 -5.408 1.187 1.00 87.88 85 ALA A O 1
ATOM 620 N N . ALA A 1 86 ? -7.641 -5.449 1.242 1.00 83.81 86 ALA A N 1
ATOM 621 C CA . ALA A 1 86 ? -7.754 -4.481 2.326 1.00 83.81 86 ALA A CA 1
ATOM 622 C C . ALA A 1 86 ? -8.820 -4.907 3.341 1.00 83.81 86 ALA A C 1
ATOM 624 O O . ALA A 1 86 ? -9.957 -5.174 2.955 1.00 83.81 86 ALA A O 1
ATOM 625 N N . ASP A 1 87 ? -8.469 -4.918 4.624 1.00 87.50 87 ASP A N 1
ATOM 626 C CA . ASP A 1 87 ? -9.432 -4.893 5.725 1.00 87.50 87 ASP A CA 1
ATOM 627 C C . ASP A 1 87 ? -9.451 -3.478 6.298 1.00 87.50 87 ASP A C 1
ATOM 629 O O . ASP A 1 87 ? -8.412 -2.908 6.640 1.00 87.50 87 ASP A O 1
ATOM 633 N N . VAL A 1 88 ? -10.628 -2.863 6.322 1.00 83.75 88 VAL A N 1
ATOM 634 C CA . VAL A 1 88 ? -10.794 -1.516 6.849 1.00 83.75 88 VAL A CA 1
ATOM 635 C C . VAL A 1 88 ? -11.907 -1.493 7.872 1.00 83.75 88 VAL A C 1
ATOM 637 O O . VAL A 1 88 ? -13.030 -1.899 7.599 1.00 83.75 88 VAL A O 1
ATOM 640 N N . GLY A 1 89 ? -11.655 -0.886 9.026 1.00 80.12 89 GLY A N 1
ATOM 641 C CA . GLY A 1 89 ? -12.708 -0.566 9.977 1.00 80.12 89 GLY A CA 1
ATOM 642 C C . GLY A 1 89 ? -13.687 0.465 9.407 1.00 80.12 89 GLY A C 1
ATOM 643 O O . GLY A 1 89 ? -14.769 0.122 8.940 1.00 80.12 89 GLY A O 1
ATOM 644 N N . ARG A 1 90 ? -13.352 1.760 9.477 1.00 80.94 90 ARG A N 1
ATOM 645 C CA . ARG A 1 90 ? -14.306 2.848 9.163 1.00 80.94 90 ARG A CA 1
ATOM 646 C C . ARG A 1 90 ? -13.876 3.728 7.996 1.00 80.94 90 ARG A C 1
ATOM 648 O O . ARG A 1 90 ? -12.709 4.078 7.909 1.00 80.94 90 ARG A O 1
ATOM 655 N N . GLU A 1 91 ? -14.858 4.122 7.182 1.00 81.12 91 GLU A N 1
ATOM 656 C CA . GLU A 1 91 ? -14.787 5.222 6.199 1.00 81.12 91 GLU A CA 1
ATOM 657 C C . GLU A 1 91 ? -13.585 5.174 5.231 1.00 81.12 91 GLU A C 1
ATOM 659 O O . GLU A 1 91 ? -12.829 6.138 5.143 1.00 81.12 91 GLU A O 1
ATOM 664 N N . PRO A 1 92 ? -13.386 4.072 4.480 1.00 83.81 92 PRO A N 1
ATOM 665 C CA . PRO A 1 92 ? -12.338 4.034 3.469 1.00 83.81 92 PRO A CA 1
ATOM 666 C C . PRO A 1 92 ? -12.631 4.908 2.248 1.00 83.81 92 PRO A C 1
ATOM 668 O O . PRO A 1 92 ? -13.766 4.976 1.768 1.00 83.81 92 PRO A O 1
ATOM 671 N N . SER A 1 93 ? -11.557 5.430 1.659 1.00 85.25 93 SER A N 1
ATOM 672 C CA . SER A 1 93 ? -11.516 5.933 0.289 1.00 85.25 93 SER A CA 1
ATOM 673 C C . SER A 1 93 ? -10.523 5.112 -0.537 1.00 85.25 93 SER A C 1
ATOM 675 O O . SER A 1 93 ? -9.346 5.015 -0.189 1.00 85.25 93 SER A O 1
ATOM 677 N N . PHE A 1 94 ? -10.998 4.523 -1.636 1.00 81.44 94 PHE A N 1
ATOM 678 C CA . PHE A 1 94 ? -10.184 3.737 -2.563 1.00 81.44 94 PHE A CA 1
ATOM 679 C C . PHE A 1 94 ? -10.315 4.290 -3.982 1.00 81.44 94 PHE A C 1
ATOM 681 O O . PHE A 1 94 ? -11.427 4.432 -4.495 1.00 81.44 94 PHE A O 1
ATOM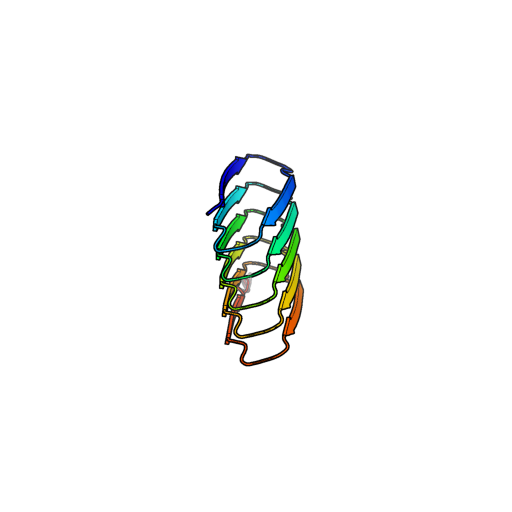 688 N N . ALA A 1 95 ? -9.180 4.541 -4.628 1.00 84.38 95 ALA A N 1
ATOM 689 C CA . ALA A 1 95 ? -9.076 4.849 -6.046 1.00 84.38 95 ALA A CA 1
ATOM 690 C C . ALA A 1 95 ? -8.031 3.927 -6.686 1.00 84.38 95 ALA A C 1
ATOM 692 O O . ALA A 1 95 ? -6.910 3.821 -6.195 1.00 84.38 95 ALA A O 1
ATOM 693 N N . ALA A 1 96 ? -8.397 3.251 -7.773 1.00 80.38 96 ALA A N 1
ATOM 694 C CA . ALA A 1 96 ? -7.469 2.413 -8.518 1.00 80.38 96 ALA A CA 1
ATOM 695 C C . ALA A 1 96 ? -7.715 2.546 -10.023 1.00 80.38 96 ALA A C 1
ATOM 697 O O . ALA A 1 96 ? -8.846 2.341 -10.474 1.00 80.38 96 ALA A O 1
ATOM 698 N N . ASP A 1 97 ? -6.664 2.849 -10.783 1.00 85.19 97 ASP A N 1
ATOM 699 C CA . ASP A 1 97 ? -6.635 2.676 -12.235 1.00 85.19 97 ASP A CA 1
ATOM 700 C C . ASP A 1 97 ? -5.837 1.411 -12.549 1.00 85.19 97 ASP A C 1
ATOM 702 O O . ASP A 1 97 ? -4.692 1.247 -12.121 1.00 85.19 97 ASP A O 1
ATOM 706 N N . VAL A 1 98 ? -6.466 0.465 -13.246 1.00 82.69 98 VAL A N 1
ATOM 707 C CA . VAL A 1 98 ? -5.824 -0.804 -13.585 1.00 82.69 98 VAL A CA 1
ATOM 708 C C . VAL A 1 98 ? -5.982 -1.093 -15.064 1.00 82.69 98 VAL A C 1
ATOM 710 O O . VAL A 1 98 ? -7.096 -1.224 -15.572 1.00 82.69 98 VAL A O 1
ATOM 713 N N . GLY A 1 99 ? -4.852 -1.299 -15.739 1.00 79.44 99 GLY A N 1
ATOM 714 C CA . GLY A 1 99 ? -4.826 -1.609 -17.163 1.00 79.44 99 GLY A CA 1
ATOM 715 C C . GLY A 1 99 ? -5.426 -2.978 -17.505 1.00 79.44 99 GLY A C 1
ATOM 716 O O . GLY A 1 99 ? -6.306 -3.074 -18.363 1.00 79.44 99 GLY A O 1
ATOM 717 N N . ARG A 1 100 ? -4.948 -4.067 -16.881 1.00 84.00 100 ARG A N 1
ATOM 718 C CA . ARG A 1 100 ? -5.430 -5.438 -17.153 1.00 84.00 100 ARG A CA 1
ATOM 719 C C . ARG A 1 100 ? -5.490 -6.327 -15.919 1.00 84.00 100 ARG A C 1
ATOM 721 O O . ARG A 1 100 ? -4.566 -6.311 -15.119 1.00 84.00 100 ARG A O 1
ATOM 728 N N . GLU A 1 101 ? -6.530 -7.164 -15.881 1.00 83.31 101 GLU A N 1
ATOM 729 C CA . GLU A 1 101 ? -6.679 -8.332 -14.993 1.00 83.31 101 GLU A CA 1
ATOM 730 C C . GLU A 1 101 ? -6.517 -8.033 -13.485 1.00 83.31 101 GLU A C 1
ATOM 732 O O . GLU A 1 101 ? -5.725 -8.691 -12.818 1.00 83.31 101 GLU A O 1
ATOM 737 N N . PRO A 1 102 ? -7.257 -7.055 -12.915 1.00 83.31 102 PRO A N 1
ATOM 738 C CA . PRO A 1 102 ? -7.242 -6.824 -11.473 1.00 83.31 102 PRO A CA 1
ATOM 739 C C . PRO A 1 102 ? -7.924 -7.942 -10.683 1.00 83.31 102 PRO A C 1
ATOM 741 O O . PRO A 1 102 ? -8.998 -8.421 -11.057 1.00 83.31 102 PRO A O 1
ATOM 744 N N . SER A 1 103 ? -7.364 -8.233 -9.511 1.00 85.25 103 SER A N 1
ATOM 745 C CA . SER A 1 103 ? -8.055 -8.884 -8.401 1.00 85.25 103 SER A CA 1
ATOM 746 C C . SER A 1 103 ? -8.154 -7.913 -7.225 1.00 85.25 103 SER A C 1
ATOM 748 O O . SER A 1 103 ? -7.144 -7.374 -6.773 1.00 85.25 103 SER A O 1
ATOM 750 N N . PHE A 1 104 ? -9.369 -7.686 -6.727 1.00 81.75 104 PHE A N 1
ATOM 751 C CA . PHE A 1 104 ? -9.629 -6.767 -5.620 1.00 81.75 104 PHE A CA 1
ATOM 752 C C . PHE A 1 104 ? -10.534 -7.420 -4.577 1.00 81.75 104 PHE A C 1
ATOM 754 O O . PHE A 1 104 ? -11.625 -7.896 -4.900 1.00 81.75 104 PHE A O 1
ATOM 761 N N . VAL A 1 105 ? -10.085 -7.401 -3.325 1.00 84.81 105 VAL A N 1
ATOM 762 C CA . VAL A 1 105 ? -10.846 -7.818 -2.148 1.00 84.81 105 VAL A CA 1
ATOM 763 C C . VAL A 1 105 ? -10.771 -6.692 -1.123 1.00 84.81 105 VAL A C 1
ATOM 765 O O . VAL A 1 105 ? -9.684 -6.311 -0.699 1.00 84.81 105 VAL A O 1
ATOM 768 N N . ALA A 1 106 ? -11.925 -6.165 -0.716 1.00 80.25 106 ALA A N 1
ATOM 769 C CA . ALA A 1 106 ? -12.005 -5.221 0.390 1.00 80.25 106 ALA A CA 1
ATOM 770 C C . ALA A 1 106 ? -13.112 -5.622 1.357 1.00 80.25 106 ALA A C 1
ATOM 772 O O . ALA A 1 106 ? -14.271 -5.774 0.958 1.00 80.25 106 ALA A O 1
ATOM 773 N N . GLU A 1 107 ? -12.749 -5.749 2.627 1.00 84.81 107 GLU A N 1
ATOM 774 C CA . GLU A 1 107 ? -13.674 -5.937 3.733 1.00 84.81 107 GLU A CA 1
ATOM 775 C C . GLU A 1 107 ? -13.781 -4.628 4.515 1.00 84.81 107 GLU A C 1
ATOM 777 O O . GLU A 1 107 ? -12.783 -3.968 4.796 1.00 84.81 107 GLU A O 1
ATOM 782 N N . VAL A 1 108 ? -15.016 -4.210 4.812 1.00 81.62 108 VAL A N 1
ATOM 783 C CA . VAL A 1 108 ? -15.273 -2.987 5.581 1.00 81.62 108 VAL A CA 1
ATOM 784 C C . VAL A 1 108 ? -16.090 -3.328 6.820 1.00 81.62 108 VAL A C 1
ATOM 786 O O . VAL A 1 108 ? -17.281 -3.648 6.724 1.00 81.62 108 VAL A O 1
ATOM 789 N N . GLY A 1 109 ? -15.454 -3.252 7.988 1.00 73.75 109 GLY A N 1
ATOM 790 C CA . GLY A 1 109 ? -16.049 -3.520 9.290 1.00 73.75 109 GLY A CA 1
ATOM 791 C C . GLY A 1 109 ? -17.116 -2.488 9.658 1.00 73.75 109 GLY A C 1
ATOM 792 O O . GLY A 1 109 ? -16.825 -1.373 10.080 1.00 73.75 109 GLY A O 1
ATOM 793 N N . ARG A 1 110 ? -18.398 -2.850 9.558 1.00 61.09 110 ARG A N 1
ATOM 794 C CA . ARG A 1 110 ? -19.485 -1.955 9.984 1.00 61.09 110 ARG A CA 1
ATOM 795 C C . ARG A 1 110 ? -19.627 -1.945 11.503 1.00 61.09 110 ARG A C 1
ATOM 797 O O . ARG A 1 110 ? -19.565 -2.985 12.154 1.00 61.09 110 ARG A O 1
ATOM 804 N N . GLU A 1 111 ? -19.875 -0.763 12.062 1.00 52.84 111 GLU A N 1
ATOM 805 C CA . GLU A 1 111 ? -20.217 -0.608 13.475 1.00 52.84 111 GLU A CA 1
ATOM 806 C C . GLU A 1 111 ? -21.462 -1.464 13.795 1.00 52.84 111 GLU A C 1
ATOM 808 O O . GLU A 1 111 ? -22.446 -1.386 13.049 1.00 52.84 111 GLU A O 1
ATOM 813 N N . PRO A 1 112 ? -21.478 -2.278 14.872 1.00 49.72 112 PRO A N 1
ATOM 814 C CA . PRO A 1 112 ? -22.741 -2.798 15.364 1.00 49.72 112 PRO A CA 1
ATOM 815 C C . PRO A 1 112 ? -23.598 -1.587 15.728 1.00 49.72 112 PRO A C 1
ATOM 817 O O . PRO A 1 112 ? -23.206 -0.769 16.562 1.00 49.72 112 PRO A O 1
ATOM 820 N N . VAL A 1 113 ? -24.766 -1.455 15.098 1.00 51.59 113 VAL A N 1
ATOM 821 C CA . VAL A 1 113 ? -25.801 -0.531 15.564 1.00 51.59 113 VAL A CA 1
ATOM 822 C C . VAL A 1 113 ? -26.205 -0.983 16.965 1.00 51.59 113 VAL A C 1
ATOM 824 O O . VAL A 1 113 ? -27.079 -1.829 17.136 1.00 51.59 113 VAL A O 1
ATOM 827 N N . ASN A 1 114 ? -25.529 -0.458 17.987 1.00 49.81 114 ASN A N 1
ATOM 828 C CA . ASN A 1 114 ? -25.953 -0.596 19.369 1.00 49.81 114 ASN A CA 1
ATOM 829 C C . ASN A 1 114 ? -27.238 0.222 19.515 1.00 49.81 114 ASN A C 1
AT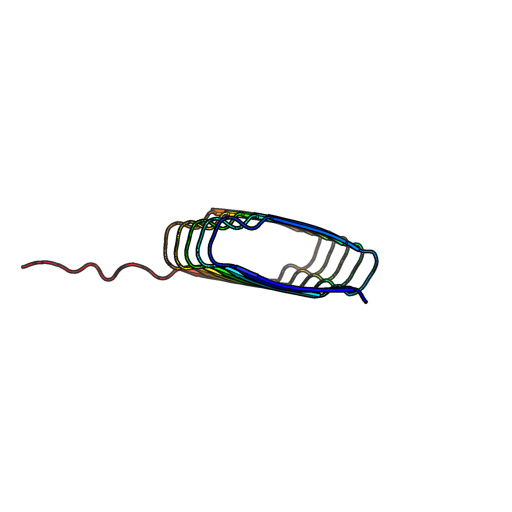OM 831 O O . ASN A 1 114 ? -27.219 1.400 19.868 1.00 49.81 114 ASN A O 1
ATOM 835 N N . GLY A 1 115 ? -28.362 -0.418 19.189 1.00 43.94 115 GLY A N 1
ATOM 836 C CA . GLY A 1 115 ? -29.691 0.037 19.546 1.00 43.94 115 GLY A CA 1
ATOM 837 C C . GLY A 1 115 ? -29.784 0.109 21.064 1.00 43.94 115 GLY A C 1
ATOM 838 O O . GLY A 1 115 ? -30.066 -0.880 21.733 1.00 43.94 115 GLY A O 1
ATOM 839 N N . GLN A 1 116 ? -29.506 1.285 21.618 1.00 42.84 116 GLN A N 1
ATOM 840 C CA . GLN A 1 116 ? -29.861 1.619 22.987 1.00 42.84 116 GLN A CA 1
ATOM 841 C C . GLN A 1 116 ? -31.377 1.856 23.063 1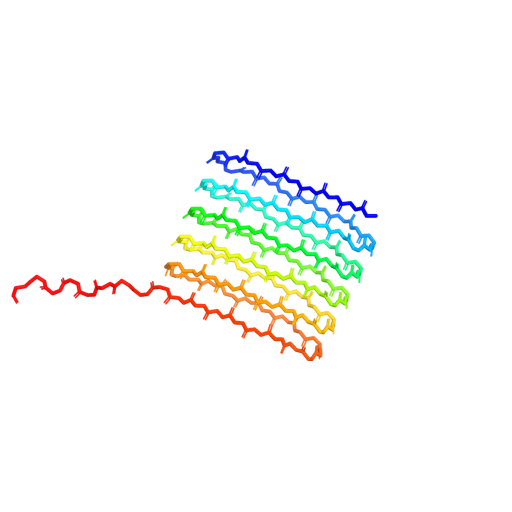.00 42.84 116 GLN A C 1
ATOM 843 O O . GLN A 1 116 ? -31.822 2.988 22.882 1.00 42.84 116 GLN A O 1
ATOM 848 N N . LYS A 1 117 ? -32.141 0.787 23.320 1.00 38.78 117 LYS A N 1
ATOM 849 C CA . LYS A 1 117 ? -33.321 0.671 24.211 1.00 38.78 117 LYS A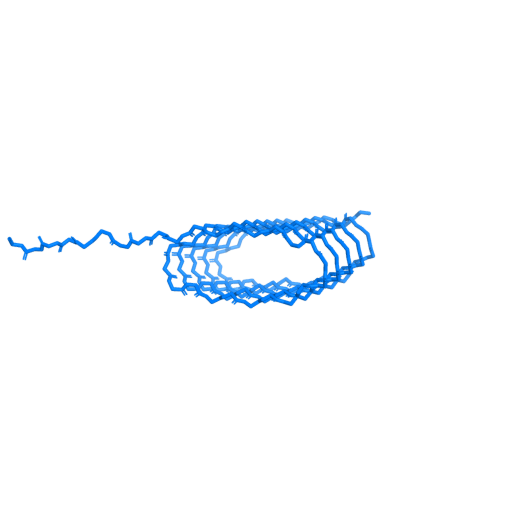 CA 1
ATOM 850 C C . LYS A 1 117 ? -34.199 -0.511 23.827 1.00 38.78 117 LYS A C 1
ATOM 852 O O . LYS A 1 117 ? -34.549 -0.624 22.635 1.00 38.78 117 LYS A O 1
#